Protein AF-A0A158DQ26-F1 (afdb_monomer)

Sequence (83 aa):
MIRYELVEIPKALLLEAANCELKVCTDSTQNPQPGYGYVKDAIGQLKYALYFDGGTERKLQIKHLRKDLCKVHATWAFSLPTA

pLDDT: mean 93.06, std 6.2, range [67.81, 98.38]

Radius of gyration: 16.83 Å; Cα contacts (8 Å, |Δi|>4): 139; chains: 1; bounding box: 50×34×39 Å

Structure (mmCIF, N/CA/C/O backbone):
data_AF-A0A158DQ26-F1
#
_entry.id   AF-A0A158DQ26-F1
#
loop_
_atom_site.group_PDB
_atom_site.id
_atom_site.type_symbol
_atom_site.label_atom_id
_atom_site.label_alt_id
_atom_site.label_comp_id
_atom_site.label_asym_id
_atom_site.label_entity_id
_atom_site.label_seq_id
_atom_site.pdbx_PDB_ins_code
_atom_site.Cartn_x
_atom_site.Cartn_y
_atom_site.Cartn_z
_atom_site.occupancy
_atom_site.B_iso_or_equiv
_atom_site.auth_seq_id
_atom_site.auth_comp_id
_atom_site.auth_asym_id
_atom_site.auth_atom_id
_atom_site.pdbx_PDB_model_num
ATOM 1 N N . MET A 1 1 ? 24.292 -5.916 -8.553 1.00 84.38 1 MET A N 1
ATOM 2 C CA . MET A 1 1 ? 23.232 -5.633 -9.543 1.00 84.38 1 MET A CA 1
ATOM 3 C C . MET A 1 1 ? 22.065 -5.011 -8.796 1.00 84.38 1 MET A C 1
ATOM 5 O O . MET A 1 1 ? 21.584 -5.629 -7.856 1.00 84.38 1 MET A O 1
ATOM 9 N N . ILE A 1 2 ? 21.668 -3.790 -9.146 1.00 93.50 2 ILE A N 1
ATOM 10 C CA . ILE A 1 2 ? 20.524 -3.100 -8.535 1.00 93.50 2 ILE A CA 1
ATOM 11 C C . ILE A 1 2 ? 19.294 -3.377 -9.396 1.00 93.50 2 ILE A C 1
ATOM 13 O O . ILE A 1 2 ? 19.362 -3.221 -10.615 1.00 93.50 2 ILE A O 1
ATOM 17 N N . ARG A 1 3 ? 18.189 -3.805 -8.779 1.00 95.56 3 ARG A N 1
ATOM 18 C CA . ARG A 1 3 ? 16.956 -4.175 -9.480 1.00 95.56 3 ARG A CA 1
ATOM 19 C C . ARG A 1 3 ? 15.828 -3.224 -9.094 1.00 95.56 3 ARG A C 1
ATOM 21 O O . ARG A 1 3 ? 15.601 -2.997 -7.910 1.00 95.56 3 ARG A O 1
ATOM 28 N N . TYR A 1 4 ? 15.131 -2.700 -10.093 1.00 97.00 4 TYR A N 1
ATOM 29 C CA . TYR A 1 4 ? 13.980 -1.815 -9.921 1.00 97.00 4 TYR A CA 1
ATOM 30 C C . TYR A 1 4 ? 12.756 -2.409 -10.608 1.00 97.00 4 TYR A C 1
ATOM 32 O O . TYR A 1 4 ? 12.881 -3.136 -11.595 1.00 97.00 4 TYR A O 1
ATOM 40 N N . GLU A 1 5 ? 11.576 -2.069 -10.103 1.00 97.81 5 GLU A N 1
ATOM 41 C CA . GLU A 1 5 ? 10.288 -2.50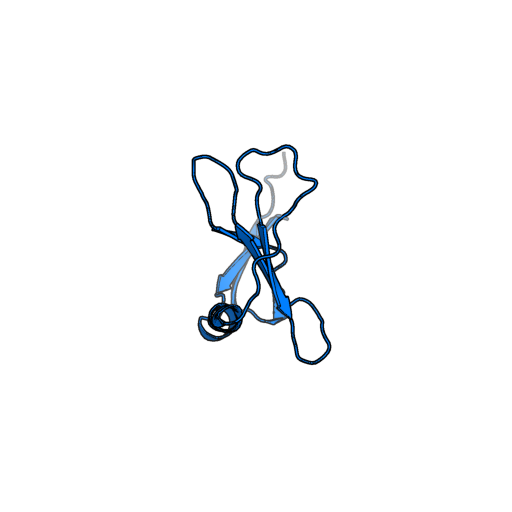3 -10.637 1.00 97.81 5 GLU A CA 1
ATOM 42 C C . GLU A 1 5 ? 9.348 -1.299 -10.730 1.00 97.81 5 GLU A C 1
ATOM 44 O O . GLU A 1 5 ? 9.297 -0.475 -9.817 1.00 97.81 5 GLU A O 1
ATOM 49 N N . LEU A 1 6 ? 8.585 -1.210 -11.819 1.00 98.06 6 LEU A N 1
ATOM 50 C CA . LEU A 1 6 ? 7.456 -0.291 -11.928 1.00 98.06 6 LEU A CA 1
ATOM 51 C C . LEU A 1 6 ? 6.215 -1.059 -11.510 1.00 98.06 6 LEU A C 1
ATOM 53 O O . LEU A 1 6 ? 5.753 -1.942 -12.235 1.00 98.06 6 LEU A O 1
ATOM 57 N N . VAL A 1 7 ? 5.715 -0.733 -10.325 1.00 97.75 7 VAL A N 1
ATOM 58 C CA . VAL A 1 7 ? 4.604 -1.439 -9.691 1.00 97.75 7 VAL A CA 1
ATOM 59 C C . VAL A 1 7 ? 3.380 -0.534 -9.661 1.00 97.75 7 VAL A C 1
ATOM 61 O O . VAL A 1 7 ? 3.436 0.586 -9.160 1.00 97.75 7 VAL A O 1
ATOM 64 N N . GLU A 1 8 ? 2.266 -1.038 -10.177 1.00 98.06 8 GLU A N 1
ATOM 65 C CA . GLU A 1 8 ? 0.943 -0.443 -10.031 1.00 98.06 8 GLU A CA 1
ATOM 66 C C . GLU A 1 8 ? 0.195 -1.114 -8.881 1.00 98.06 8 GLU A C 1
ATOM 68 O O . GLU A 1 8 ? 0.104 -2.343 -8.810 1.0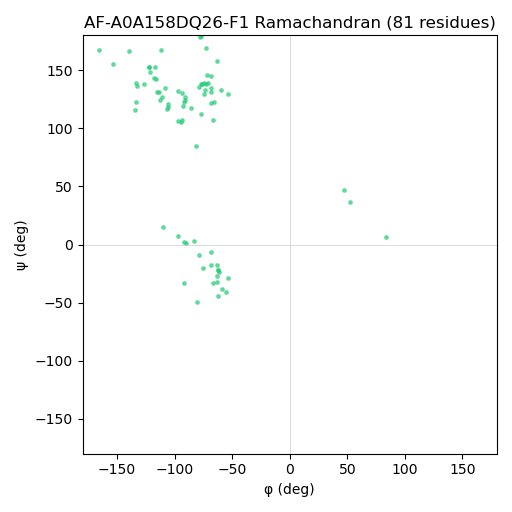0 98.06 8 GLU A O 1
ATOM 73 N N . ILE A 1 9 ? -0.393 -0.290 -8.015 1.00 98.06 9 ILE A N 1
ATOM 74 C CA . ILE A 1 9 ? -1.321 -0.732 -6.976 1.00 98.06 9 ILE A CA 1
ATOM 75 C C . ILE A 1 9 ? -2.743 -0.633 -7.546 1.00 98.06 9 ILE A C 1
ATOM 77 O O . ILE A 1 9 ? -3.172 0.477 -7.879 1.00 98.06 9 ILE A O 1
ATOM 81 N N . PRO A 1 10 ? -3.504 -1.738 -7.647 1.00 98.12 10 PRO A N 1
ATOM 82 C CA . PRO A 1 10 ? -4.866 -1.682 -8.156 1.00 98.12 10 PRO A CA 1
ATOM 83 C C . PRO A 1 10 ? -5.748 -0.759 -7.308 1.00 98.12 10 PRO A C 1
ATOM 85 O O . PRO A 1 10 ? -5.809 -0.889 -6.085 1.00 98.12 10 PRO A O 1
ATOM 88 N N . LYS A 1 11 ? -6.513 0.132 -7.950 1.00 97.75 11 LYS A N 1
ATOM 89 C CA . LYS A 1 11 ? -7.471 1.006 -7.245 1.00 97.75 11 LYS A CA 1
ATOM 90 C C . LYS A 1 11 ? -8.457 0.202 -6.396 1.00 97.75 11 LYS A C 1
ATOM 92 O O . LYS A 1 11 ? -8.753 0.595 -5.274 1.00 97.75 11 LYS A O 1
ATOM 97 N N . ALA A 1 12 ? -8.948 -0.920 -6.924 1.00 97.56 12 ALA A N 1
ATOM 98 C CA . ALA A 1 12 ? -9.878 -1.794 -6.213 1.00 97.56 12 ALA A CA 1
ATOM 99 C C . ALA A 1 12 ? -9.287 -2.317 -4.894 1.00 97.56 12 ALA A C 1
ATOM 101 O O . ALA A 1 12 ? -9.997 -2.335 -3.897 1.00 97.56 12 ALA A O 1
ATOM 102 N N . LEU A 1 13 ? -7.987 -2.643 -4.874 1.00 97.31 13 LEU A N 1
ATOM 103 C CA . LEU A 1 13 ? -7.285 -3.056 -3.659 1.00 97.31 13 LEU A CA 1
ATOM 104 C C . LEU A 1 13 ? -7.278 -1.930 -2.619 1.00 97.31 13 LEU A C 1
ATOM 106 O O . LEU A 1 13 ? -7.566 -2.179 -1.457 1.00 97.31 13 LEU A O 1
ATOM 110 N N . LEU A 1 14 ? -6.999 -0.690 -3.034 1.00 97.06 14 LEU A N 1
ATOM 111 C CA . LEU A 1 14 ? -6.987 0.464 -2.125 1.00 97.06 14 LEU A CA 1
ATOM 112 C C . LEU A 1 14 ? -8.374 0.812 -1.570 1.00 97.06 14 LEU A C 1
ATOM 114 O O . LEU A 1 14 ? -8.486 1.267 -0.432 1.00 97.06 14 LEU A O 1
ATOM 118 N N . LEU A 1 15 ? -9.428 0.597 -2.360 1.00 97.38 15 LEU A N 1
ATOM 119 C CA . LEU A 1 15 ? -10.808 0.842 -1.940 1.00 97.38 15 LEU A CA 1
ATOM 120 C C . LEU A 1 15 ? -11.286 -0.127 -0.852 1.00 97.38 15 LEU A C 1
ATOM 122 O O . LEU A 1 15 ? -12.238 0.195 -0.146 1.00 97.38 15 LEU A O 1
ATOM 126 N N . GLU A 1 16 ? -10.618 -1.264 -0.648 1.00 96.44 16 GLU A N 1
ATOM 127 C CA . GLU A 1 16 ? -10.935 -2.171 0.461 1.00 96.44 16 GLU A CA 1
ATOM 128 C C . GLU A 1 16 ? -10.720 -1.522 1.841 1.00 96.44 16 GLU A C 1
ATOM 130 O O . GLU A 1 16 ? -11.345 -1.926 2.821 1.00 96.44 16 GLU A O 1
ATOM 135 N N . ALA A 1 17 ? -9.899 -0.467 1.926 1.00 95.94 17 ALA A N 1
ATOM 136 C CA . ALA A 1 17 ? -9.741 0.318 3.149 1.00 95.94 17 ALA A CA 1
ATOM 137 C C . ALA A 1 17 ? -10.984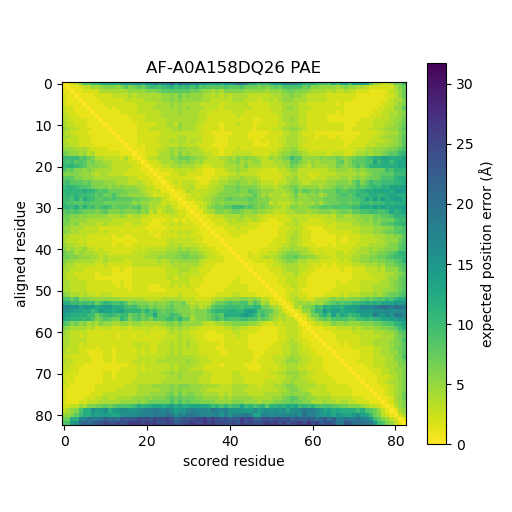 1.137 3.538 1.00 95.94 17 ALA A C 1
ATOM 139 O O . ALA A 1 17 ? -10.984 1.720 4.618 1.00 95.94 17 ALA A O 1
ATOM 140 N N . ALA A 1 18 ? -12.040 1.192 2.715 1.00 94.25 18 ALA A N 1
ATOM 141 C CA . ALA A 1 18 ? -13.238 1.989 3.001 1.00 94.25 18 ALA A CA 1
ATOM 142 C C . ALA A 1 18 ? -13.867 1.688 4.376 1.00 94.25 18 ALA A C 1
ATOM 144 O O . ALA A 1 18 ? -14.449 2.579 4.984 1.00 94.25 18 ALA A O 1
ATOM 145 N N . ASN A 1 19 ? -13.704 0.457 4.873 1.00 85.81 19 ASN A N 1
ATOM 146 C CA . ASN A 1 19 ? -14.2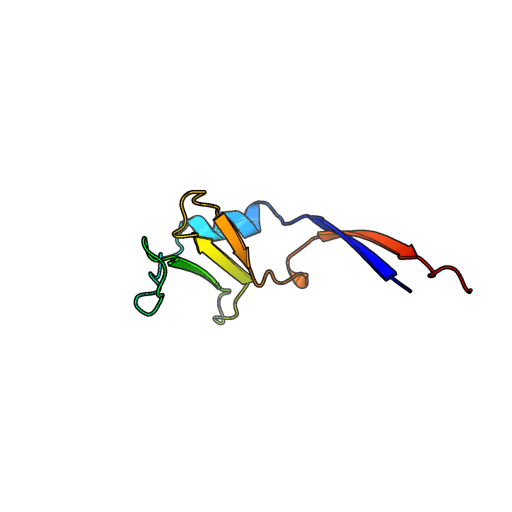27 0.015 6.167 1.00 85.81 19 ASN A CA 1
ATOM 147 C C . ASN A 1 19 ? -13.125 -0.229 7.214 1.00 85.81 19 ASN A C 1
ATOM 149 O O . ASN A 1 19 ? -13.366 -0.921 8.201 1.00 85.81 19 ASN A O 1
ATOM 153 N N . CYS A 1 20 ? -11.894 0.254 7.001 1.00 89.31 20 CYS A N 1
ATOM 154 C CA . CYS A 1 20 ? -10.820 0.008 7.959 1.00 89.31 20 CYS A CA 1
ATOM 155 C C . CYS A 1 20 ? -11.011 0.852 9.228 1.00 89.31 20 CYS A C 1
ATOM 157 O O . CYS A 1 20 ? -11.242 2.059 9.163 1.00 89.31 20 CYS A O 1
ATOM 159 N N . GLU A 1 21 ? -10.868 0.222 10.390 1.00 89.81 21 GLU A N 1
ATOM 160 C CA . GLU A 1 21 ? -10.900 0.921 11.673 1.00 89.81 21 GLU A CA 1
ATOM 161 C C . GLU A 1 21 ? -9.562 1.610 11.954 1.00 89.81 21 GLU A C 1
ATOM 163 O O . GLU A 1 21 ? -8.497 1.006 11.794 1.00 89.81 21 GLU A O 1
ATOM 168 N N . LEU A 1 22 ? -9.619 2.857 12.428 1.00 92.06 22 LEU A N 1
ATOM 169 C CA . LEU A 1 22 ? -8.448 3.572 12.920 1.00 92.06 22 LEU A CA 1
ATOM 170 C C . LEU A 1 22 ? -8.080 3.068 14.320 1.00 92.06 22 LEU A C 1
ATOM 172 O O . LEU A 1 22 ? -8.778 3.332 15.296 1.00 92.06 22 LEU A O 1
ATOM 176 N N . LYS A 1 23 ? -6.936 2.398 14.427 1.00 94.81 23 LYS A N 1
ATOM 177 C CA . LYS A 1 23 ? -6.315 2.022 15.697 1.00 94.81 23 LYS A CA 1
ATOM 178 C C . LYS A 1 23 ? -5.251 3.040 16.064 1.00 94.81 23 LYS A C 1
ATOM 180 O O . LYS A 1 23 ? -4.186 3.071 15.450 1.00 94.81 23 LYS A O 1
ATOM 185 N N . VAL A 1 24 ? -5.545 3.878 17.050 1.00 92.75 24 VAL A N 1
ATOM 186 C CA . VAL A 1 24 ? -4.588 4.858 17.576 1.00 92.75 24 VAL A CA 1
ATOM 187 C C . VAL A 1 24 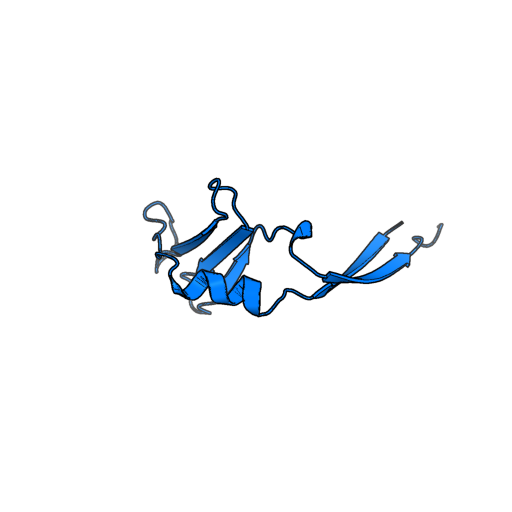? -3.467 4.128 18.315 1.00 92.75 24 VAL A C 1
ATOM 189 O O . VAL A 1 24 ? -3.721 3.218 19.103 1.00 92.75 24 VAL A O 1
ATOM 192 N N . CYS A 1 25 ? -2.221 4.521 18.066 1.00 91.88 25 CYS A N 1
ATOM 193 C CA . CYS A 1 25 ? -1.067 4.014 18.798 1.00 91.88 25 CYS A CA 1
ATOM 194 C C . CYS A 1 25 ? -0.933 4.755 20.128 1.00 91.88 25 CYS A C 1
ATOM 196 O O . CYS A 1 25 ? -0.175 5.721 20.226 1.00 91.88 25 CYS A O 1
ATOM 198 N N . THR A 1 26 ? -1.653 4.293 21.147 1.00 90.38 26 THR A N 1
ATOM 199 C CA . THR A 1 26 ? -1.669 4.916 22.482 1.00 90.38 26 THR A CA 1
ATOM 200 C C . THR A 1 26 ? -0.308 4.936 23.168 1.00 90.38 26 THR A C 1
ATOM 202 O O . THR A 1 26 ? -0.061 5.802 24.000 1.00 90.38 26 THR A O 1
ATOM 205 N N . ASP A 1 27 ? 0.582 4.025 22.782 1.00 90.62 27 ASP A N 1
ATOM 206 C CA . ASP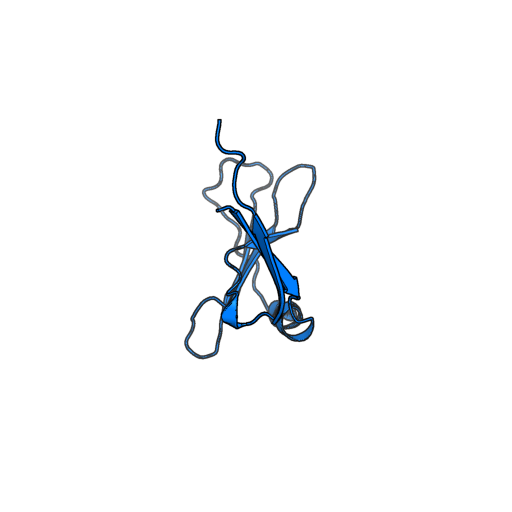 A 1 27 ? 1.927 3.902 23.351 1.00 90.62 27 ASP A CA 1
ATOM 207 C C . ASP A 1 27 ? 2.967 4.747 22.591 1.00 90.62 27 ASP A C 1
ATOM 209 O O . ASP A 1 27 ? 4.157 4.718 22.904 1.00 90.62 27 ASP A O 1
ATOM 213 N N . SER A 1 28 ? 2.544 5.494 21.563 1.00 87.19 28 SER A N 1
ATOM 214 C CA . SER A 1 28 ? 3.435 6.392 20.833 1.00 87.19 28 SER A CA 1
ATOM 215 C C . SER A 1 28 ? 3.774 7.625 21.665 1.00 87.19 28 SER A C 1
ATOM 217 O O . SER A 1 28 ? 2.903 8.250 22.270 1.00 87.19 28 SER A O 1
ATOM 219 N N . THR A 1 29 ? 5.045 8.021 21.620 1.00 88.94 29 THR A N 1
ATOM 220 C CA . THR A 1 29 ? 5.542 9.270 22.210 1.00 88.94 29 THR A CA 1
ATOM 221 C C . THR A 1 29 ? 5.243 10.501 21.347 1.00 88.94 29 THR A C 1
ATOM 223 O O . THR A 1 29 ? 5.468 11.627 21.790 1.00 88.94 29 THR A O 1
ATOM 226 N N . GLN A 1 30 ? 4.751 10.313 20.117 1.00 85.44 30 GLN A N 1
ATOM 227 C CA . GLN A 1 30 ? 4.350 11.410 19.236 1.00 85.44 30 GLN A CA 1
ATOM 228 C C . GLN A 1 30 ? 3.060 12.079 19.728 1.00 85.44 30 GLN A C 1
ATOM 230 O O . GLN A 1 30 ? 2.153 11.417 20.232 1.00 85.44 30 GLN A O 1
ATOM 235 N N . ASN A 1 31 ? 2.966 13.396 19.524 1.00 84.25 31 ASN A N 1
ATOM 236 C CA . ASN A 1 31 ? 1.776 14.184 19.825 1.00 84.25 31 ASN A CA 1
ATOM 237 C C . ASN A 1 31 ? 1.453 15.147 18.660 1.00 84.25 31 ASN A C 1
ATOM 239 O O . ASN A 1 31 ? 2.248 16.060 18.416 1.00 84.25 31 ASN A O 1
ATOM 243 N N . PRO A 1 32 ? 0.306 14.997 17.971 1.00 87.00 32 PRO A N 1
ATOM 244 C CA . PRO A 1 32 ? -0.711 13.962 18.175 1.00 87.00 32 PRO A CA 1
ATOM 245 C C . PRO A 1 32 ? -0.216 12.531 17.907 1.00 87.00 32 PRO A C 1
ATOM 247 O O . PRO A 1 32 ? 0.785 12.307 17.227 1.00 87.00 32 PRO A O 1
ATOM 250 N N . GLN A 1 33 ? -0.909 11.551 18.489 1.00 92.19 33 GLN A N 1
ATOM 251 C CA . GLN A 1 33 ? -0.570 10.139 18.316 1.00 92.19 33 GLN A CA 1
ATOM 252 C C . GLN A 1 33 ? -0.912 9.676 16.894 1.00 92.19 33 GLN A C 1
ATOM 254 O O . GLN A 1 33 ? -1.972 10.037 16.373 1.00 92.19 33 GLN A O 1
ATOM 259 N N . PRO A 1 34 ? -0.052 8.865 16.254 1.00 93.94 34 PRO A N 1
ATOM 260 C CA . PRO A 1 34 ? -0.362 8.277 14.966 1.00 93.94 34 PRO A CA 1
ATOM 261 C C . PRO A 1 34 ? -1.412 7.174 15.118 1.00 93.94 34 PRO A C 1
ATOM 263 O O . PRO A 1 34 ? -1.698 6.688 16.217 1.00 93.94 34 PRO A O 1
ATOM 266 N N . GLY A 1 35 ? -1.940 6.717 13.989 1.00 94.88 35 GLY A N 1
ATOM 267 C CA . GLY A 1 35 ? -2.832 5.568 13.958 1.00 94.88 35 GLY A CA 1
ATOM 268 C C . GLY A 1 35 ? -2.580 4.646 12.779 1.00 94.88 35 GLY A C 1
ATOM 269 O O . GLY A 1 35 ? -1.895 4.994 11.816 1.00 94.88 35 GLY A O 1
ATOM 270 N N . TYR A 1 36 ? -3.159 3.455 12.860 1.00 96.38 36 TYR A N 1
ATOM 271 C CA . TYR A 1 36 ? -3.111 2.451 11.810 1.00 96.38 36 TYR A CA 1
ATOM 272 C C . TYR A 1 36 ? -4.505 1.974 11.420 1.00 96.38 36 TYR A C 1
ATOM 274 O O . TYR A 1 36 ? -5.328 1.682 12.279 1.00 96.38 36 TYR A O 1
ATOM 282 N N . GLY A 1 37 ? -4.730 1.818 10.120 1.00 96.56 37 GLY A N 1
ATOM 283 C CA . GLY A 1 37 ? -5.815 1.016 9.562 1.00 96.56 37 GLY A CA 1
ATOM 284 C C . GLY A 1 37 ? -5.240 -0.255 8.950 1.00 96.56 37 GLY A C 1
ATOM 285 O O . GLY A 1 37 ? -4.235 -0.199 8.244 1.00 96.56 37 GLY A O 1
ATOM 286 N N . TYR A 1 38 ? -5.848 -1.410 9.210 1.00 96.69 38 TYR A N 1
ATOM 287 C CA . TYR A 1 38 ? -5.363 -2.693 8.693 1.00 96.69 38 TYR A CA 1
ATOM 288 C C . TYR A 1 38 ? -6.351 -3.261 7.684 1.00 96.69 38 TYR A C 1
ATOM 290 O O . TYR A 1 38 ? -7.511 -3.486 8.023 1.00 96.69 38 TYR A O 1
ATOM 298 N N . VAL A 1 39 ? -5.880 -3.547 6.471 1.00 96.81 39 VAL A N 1
ATOM 299 C CA . VAL A 1 39 ? -6.678 -4.202 5.431 1.00 96.81 39 VAL A CA 1
ATOM 300 C C . VAL A 1 39 ? -6.216 -5.643 5.310 1.00 96.81 39 VAL A C 1
ATOM 302 O O . VAL A 1 39 ? -5.045 -5.909 5.031 1.00 96.81 39 VAL A O 1
ATOM 305 N N . LYS A 1 40 ? -7.126 -6.580 5.570 1.00 96.12 40 LYS A N 1
ATOM 306 C CA . LYS A 1 40 ? -6.844 -8.016 5.633 1.00 96.12 40 LYS A CA 1
ATOM 307 C C . LYS A 1 40 ? -7.715 -8.779 4.642 1.00 96.12 40 LYS A C 1
ATOM 309 O O . LYS A 1 40 ? -8.801 -8.328 4.296 1.00 96.12 40 LYS A O 1
ATOM 314 N N . ASP A 1 41 ? -7.231 -9.923 4.179 1.00 95.06 41 ASP A N 1
ATOM 315 C CA . ASP A 1 41 ? -8.048 -10.864 3.415 1.00 95.06 41 ASP A CA 1
ATOM 316 C C . ASP A 1 41 ? -8.986 -11.686 4.318 1.00 95.06 41 ASP A C 1
ATOM 318 O O . ASP A 1 41 ? -9.001 -11.539 5.542 1.00 95.06 41 ASP A O 1
ATOM 322 N N . ALA A 1 42 ? -9.788 -12.556 3.699 1.00 94.56 42 ALA A N 1
ATOM 323 C CA . ALA A 1 42 ? -10.787 -13.371 4.389 1.00 94.56 42 ALA A CA 1
ATOM 324 C C . ALA A 1 42 ? -10.191 -14.345 5.422 1.00 94.56 42 ALA A C 1
ATOM 326 O O . ALA A 1 42 ? -10.893 -14.761 6.340 1.00 94.56 42 ALA A O 1
ATOM 327 N N . ILE A 1 43 ? -8.907 -14.696 5.294 1.00 95.56 43 ILE A N 1
ATOM 328 C CA . ILE A 1 43 ? -8.192 -15.562 6.243 1.00 95.56 43 ILE A CA 1
ATOM 329 C C . ILE A 1 43 ? -7.379 -14.750 7.266 1.00 95.56 43 ILE A C 1
ATOM 331 O O . ILE A 1 43 ? -6.632 -15.313 8.062 1.00 95.56 43 ILE A O 1
ATOM 335 N N . GLY A 1 44 ? -7.528 -13.421 7.265 1.00 94.50 44 GLY A N 1
ATOM 336 C CA . GLY A 1 44 ? -6.910 -12.514 8.223 1.00 94.50 44 GLY A CA 1
ATOM 337 C C . GLY A 1 44 ? -5.467 -12.117 7.901 1.00 94.50 44 GLY A C 1
ATOM 338 O O . GLY A 1 44 ? -4.850 -11.427 8.722 1.00 94.50 44 GLY A O 1
ATOM 339 N N . GLN A 1 45 ? -4.918 -12.493 6.741 1.00 96.38 45 GLN A N 1
ATOM 340 C CA . GLN A 1 45 ? -3.582 -12.053 6.342 1.00 96.38 45 GLN A CA 1
ATOM 341 C C . GLN A 1 45 ? -3.610 -10.594 5.895 1.00 96.38 45 GLN A C 1
ATOM 343 O O . GLN A 1 45 ? -4.516 -10.144 5.194 1.00 96.38 45 GLN A O 1
ATOM 348 N N . LEU A 1 46 ? -2.585 -9.843 6.295 1.00 96.81 46 LEU A N 1
ATOM 349 C CA . LEU A 1 46 ? -2.470 -8.426 5.976 1.00 96.81 46 LEU A CA 1
ATOM 350 C C . LEU A 1 46 ? -2.216 -8.233 4.478 1.00 96.81 46 LEU A C 1
ATOM 352 O O . LEU A 1 46 ? -1.213 -8.719 3.966 1.00 96.81 46 LEU A O 1
ATOM 356 N N . LYS A 1 47 ? -3.091 -7.489 3.797 1.00 97.38 47 LYS A N 1
ATOM 357 C CA . LYS A 1 47 ? -2.883 -7.012 2.423 1.00 97.38 47 LYS A CA 1
ATOM 358 C C . LYS A 1 47 ? -1.993 -5.772 2.411 1.00 97.38 47 LYS A C 1
ATOM 360 O O . LYS A 1 47 ? -1.029 -5.711 1.655 1.00 97.38 47 LYS A O 1
ATOM 365 N N . TYR A 1 48 ? -2.324 -4.798 3.254 1.00 98.00 48 TYR A N 1
ATOM 366 C CA . TYR A 1 48 ? -1.530 -3.604 3.537 1.00 98.00 48 TYR A CA 1
ATOM 367 C C . TYR A 1 48 ? -2.060 -2.915 4.799 1.00 98.00 48 TYR A C 1
ATOM 369 O O . TYR A 1 48 ? -3.153 -3.215 5.288 1.00 98.00 48 TYR A O 1
ATOM 377 N N . ALA A 1 49 ? -1.289 -1.966 5.318 1.00 97.69 49 ALA A N 1
ATOM 378 C CA . ALA A 1 49 ? -1.704 -1.076 6.387 1.00 97.69 49 ALA A CA 1
ATOM 379 C C . ALA A 1 49 ? -1.694 0.380 5.913 1.00 97.69 49 ALA A C 1
ATOM 381 O O . ALA A 1 49 ? -0.815 0.800 5.162 1.00 97.69 49 ALA A O 1
ATOM 382 N N . LEU A 1 50 ? -2.661 1.153 6.385 1.00 96.88 50 LEU A N 1
ATOM 383 C CA . LEU A 1 50 ? -2.655 2.604 6.334 1.00 96.88 50 LEU A CA 1
ATOM 384 C C . LEU A 1 50 ? -2.005 3.115 7.612 1.00 96.88 50 LEU A C 1
ATOM 386 O O . LEU A 1 50 ? -2.452 2.763 8.697 1.00 96.88 50 LEU A O 1
ATOM 390 N N . TYR A 1 51 ? -0.959 3.920 7.493 1.00 95.31 51 TYR A N 1
ATOM 391 C CA . TYR A 1 51 ? -0.359 4.636 8.611 1.00 95.31 51 TYR A CA 1
ATOM 392 C C . TYR A 1 51 ? -0.734 6.109 8.510 1.00 95.31 51 TYR A C 1
ATOM 394 O O . TYR A 1 51 ? -0.372 6.787 7.546 1.00 95.31 51 TYR A O 1
ATOM 402 N N . PHE A 1 52 ? -1.470 6.572 9.509 1.00 93.12 52 PHE A N 1
ATOM 403 C CA . PHE A 1 52 ? -1.901 7.948 9.665 1.00 93.12 52 PHE A CA 1
ATOM 404 C C . PHE A 1 52 ? -0.889 8.643 10.563 1.00 93.12 52 PHE A C 1
ATOM 406 O O . PHE A 1 52 ? -0.840 8.379 11.767 1.00 93.12 52 PHE A O 1
ATOM 413 N N . ASP A 1 53 ? -0.048 9.481 9.968 1.00 90.56 53 ASP A N 1
ATOM 414 C CA . ASP A 1 53 ? 0.978 10.179 10.721 1.00 90.56 53 ASP A CA 1
ATOM 415 C C . ASP A 1 53 ? 0.361 11.215 11.669 1.00 90.56 53 ASP A C 1
ATOM 417 O O . ASP A 1 53 ? -0.470 12.033 11.271 1.00 90.56 53 ASP A O 1
ATOM 421 N N . GLY A 1 54 ? 0.800 11.175 12.926 1.00 82.44 54 GLY A N 1
ATOM 422 C CA . GLY A 1 54 ? 0.414 12.130 13.960 1.00 82.44 54 GLY A CA 1
ATOM 423 C C . GLY A 1 54 ? 1.236 13.424 13.935 1.00 82.44 54 GLY A C 1
ATOM 424 O O . GLY A 1 54 ? 1.063 14.272 14.798 1.00 82.44 54 GLY A O 1
ATOM 425 N N . GLY A 1 55 ? 2.155 13.606 12.985 1.00 80.75 55 GLY A N 1
ATOM 426 C CA . GLY A 1 55 ? 2.961 14.818 12.863 1.00 80.75 55 GLY A CA 1
ATOM 427 C C . GLY A 1 55 ? 2.212 16.007 12.251 1.00 80.75 55 GLY A C 1
ATOM 428 O O . GLY A 1 55 ? 1.048 15.930 11.853 1.00 80.75 55 GLY A O 1
ATOM 429 N N . THR A 1 56 ? 2.910 17.137 12.128 1.00 74.75 56 THR A N 1
ATOM 430 C CA . THR A 1 56 ? 2.384 18.373 11.519 1.00 74.75 56 THR A CA 1
ATOM 431 C C . THR A 1 56 ? 2.030 18.210 10.044 1.00 74.75 56 THR A C 1
ATOM 433 O O . THR A 1 56 ? 1.080 18.830 9.573 1.00 74.75 56 THR A O 1
ATOM 436 N N . GLU A 1 57 ? 2.752 17.354 9.322 1.00 81.19 57 GLU A N 1
ATOM 437 C CA . GLU A 1 57 ? 2.511 17.106 7.899 1.00 81.19 57 GLU A CA 1
ATOM 438 C C . GLU A 1 57 ? 1.278 16.226 7.636 1.00 81.19 57 GLU A C 1
ATOM 440 O O . GLU A 1 57 ? 0.764 16.240 6.519 1.00 81.19 57 GLU A O 1
ATOM 445 N N . ARG A 1 58 ? 0.809 15.461 8.640 1.00 81.19 58 ARG A N 1
ATOM 446 C CA . ARG A 1 58 ? -0.385 14.591 8.580 1.00 81.19 58 ARG A CA 1
ATOM 447 C C . ARG A 1 58 ? -0.442 13.713 7.326 1.00 81.19 58 ARG A C 1
ATOM 449 O O . ARG A 1 58 ? -1.459 13.627 6.635 1.00 81.19 58 ARG A O 1
ATOM 456 N N . LYS A 1 59 ? 0.681 13.069 7.012 1.00 89.31 59 LYS A N 1
ATOM 457 C CA . LYS A 1 59 ? 0.820 12.212 5.831 1.00 89.31 59 LYS A CA 1
ATOM 458 C C . LYS A 1 59 ? 0.123 10.869 6.049 1.00 89.31 59 LYS A C 1
ATOM 460 O O . LYS A 1 59 ? 0.273 10.240 7.095 1.00 89.31 59 LYS A O 1
ATOM 465 N N . LEU A 1 60 ? -0.573 10.395 5.018 1.00 92.50 60 LEU A N 1
ATOM 466 C CA . LEU A 1 60 ? -1.022 9.010 4.921 1.00 92.50 60 LEU A CA 1
ATOM 467 C C . LEU A 1 60 ? 0.045 8.192 4.196 1.00 92.50 60 LEU A C 1
ATOM 469 O O . LEU A 1 60 ? 0.454 8.538 3.088 1.00 92.50 60 LEU A O 1
ATOM 473 N N . GLN A 1 61 ? 0.478 7.094 4.803 1.00 94.69 61 GLN A N 1
ATOM 474 C CA . GLN A 1 61 ? 1.403 6.149 4.187 1.00 94.69 61 GLN A CA 1
ATOM 475 C C . GLN A 1 61 ? 0.727 4.793 4.008 1.00 94.69 61 GLN A C 1
ATOM 477 O O . GLN A 1 61 ? 0.001 4.330 4.885 1.00 94.69 61 GLN A O 1
ATOM 482 N N . ILE A 1 62 ? 1.026 4.119 2.900 1.00 95.94 62 ILE A N 1
ATOM 483 C CA . ILE A 1 62 ? 0.725 2.697 2.732 1.00 95.94 62 ILE A CA 1
ATOM 484 C C . ILE A 1 62 ? 1.958 1.920 3.199 1.00 95.94 62 ILE A C 1
ATOM 486 O O . ILE A 1 62 ? 3.057 2.128 2.687 1.00 95.94 62 ILE A O 1
ATOM 490 N N . LYS A 1 63 ? 1.788 1.030 4.177 1.00 96.25 63 LYS A N 1
ATOM 491 C CA . LYS A 1 63 ? 2.845 0.176 4.732 1.00 96.25 63 LYS A CA 1
ATOM 492 C C . LYS A 1 63 ? 2.538 -1.297 4.494 1.00 96.25 63 LYS A C 1
ATOM 494 O O . LYS A 1 63 ? 1.379 -1.693 4.410 1.00 96.25 63 LYS A O 1
ATOM 499 N N . HIS A 1 64 ? 3.593 -2.108 4.425 1.00 96.50 64 HIS A N 1
ATOM 500 C CA . HIS A 1 64 ? 3.503 -3.571 4.315 1.00 96.50 64 HIS A CA 1
ATOM 501 C C . HIS A 1 64 ? 2.594 -4.057 3.171 1.00 96.50 64 HIS A C 1
ATOM 503 O O . HIS A 1 64 ? 1.875 -5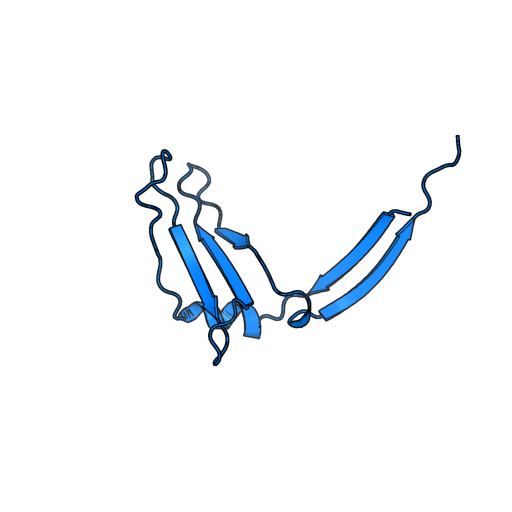.040 3.327 1.00 96.50 64 HIS A O 1
ATOM 509 N N . LEU A 1 65 ? 2.602 -3.352 2.034 1.00 97.38 65 LEU A N 1
ATOM 510 C CA . LEU A 1 65 ? 1.827 -3.745 0.863 1.00 97.38 65 LEU A CA 1
ATOM 511 C C . LEU A 1 65 ? 2.348 -5.066 0.298 1.00 97.38 65 LEU A C 1
ATOM 513 O O . LEU A 1 65 ? 3.510 -5.181 -0.097 1.00 97.38 65 LEU A O 1
ATOM 517 N N . ARG A 1 66 ? 1.456 -6.046 0.215 1.00 97.38 66 ARG A N 1
ATOM 518 C CA . ARG A 1 66 ? 1.686 -7.313 -0.467 1.00 97.38 66 ARG A CA 1
ATOM 519 C C . ARG A 1 66 ? 1.822 -7.095 -1.972 1.00 97.38 66 ARG A C 1
ATOM 521 O O . ARG A 1 66 ? 0.847 -6.817 -2.669 1.00 97.38 66 ARG A O 1
ATOM 528 N N . LYS A 1 67 ? 3.054 -7.214 -2.479 1.00 96.69 67 LYS A N 1
ATOM 529 C CA . LYS A 1 67 ? 3.372 -7.008 -3.902 1.00 96.69 67 LYS A CA 1
ATOM 530 C C . LYS A 1 67 ? 2.682 -8.028 -4.816 1.00 96.69 67 LYS A C 1
ATOM 532 O O . LYS A 1 67 ? 2.400 -7.703 -5.961 1.00 96.69 67 LYS A O 1
ATOM 537 N N . ASP A 1 68 ? 2.369 -9.224 -4.319 1.00 97.44 68 ASP A N 1
ATOM 538 C CA . ASP A 1 68 ? 1.610 -10.250 -5.050 1.00 97.44 68 ASP A CA 1
ATOM 539 C C . ASP A 1 68 ? 0.173 -9.817 -5.391 1.00 97.44 68 ASP A C 1
ATOM 541 O O . ASP A 1 68 ? -0.435 -10.377 -6.296 1.00 97.44 68 ASP A O 1
ATOM 545 N N . LEU A 1 69 ? -0.348 -8.781 -4.723 1.00 97.81 69 LEU A N 1
ATOM 546 C CA . LEU A 1 69 ? -1.641 -8.156 -5.028 1.00 97.81 69 LEU A CA 1
ATOM 547 C C . LEU A 1 69 ? -1.519 -6.971 -6.004 1.00 97.81 69 LEU A C 1
ATOM 549 O O . LEU A 1 69 ? -2.505 -6.291 -6.281 1.00 97.81 69 LEU A O 1
ATOM 553 N N . CYS A 1 70 ? -0.309 -6.689 -6.488 1.00 98.19 70 CYS A N 1
ATOM 554 C CA . CYS A 1 70 ? 0.005 -5.571 -7.370 1.00 98.19 70 CYS A CA 1
ATOM 555 C C . CYS A 1 70 ? 0.394 -6.055 -8.770 1.00 98.19 70 CYS A C 1
ATOM 557 O O . CYS A 1 70 ? 0.688 -7.231 -8.989 1.00 98.19 70 CYS A O 1
ATOM 559 N N . LYS A 1 71 ? 0.441 -5.128 -9.730 1.00 98.19 71 LYS A N 1
ATOM 560 C CA . LYS A 1 71 ? 0.875 -5.416 -11.099 1.00 98.19 71 LYS A CA 1
ATOM 561 C C . LYS A 1 71 ? 2.268 -4.848 -11.347 1.00 98.19 71 LYS A C 1
ATOM 563 O O . LYS A 1 71 ? 2.475 -3.643 -11.249 1.00 98.19 71 LYS A O 1
ATOM 568 N N . VAL A 1 72 ? 3.220 -5.711 -11.696 1.00 98.06 72 VAL A N 1
ATOM 569 C CA . VAL A 1 72 ? 4.545 -5.284 -12.170 1.00 98.06 72 VAL A CA 1
ATOM 570 C C . VAL A 1 72 ? 4.455 -5.042 -13.672 1.00 98.06 72 VAL A C 1
ATOM 572 O O . VAL A 1 72 ? 4.169 -5.964 -14.432 1.00 98.06 72 VAL A O 1
ATOM 575 N N . HIS A 1 73 ? 4.690 -3.806 -14.099 1.00 98.38 73 HIS A N 1
ATOM 576 C CA . HIS A 1 73 ? 4.651 -3.425 -15.514 1.00 98.38 73 HIS A CA 1
ATOM 577 C C . HIS A 1 73 ? 6.014 -3.528 -16.188 1.00 98.38 73 HIS A C 1
ATOM 579 O O . HIS A 1 73 ? 6.093 -3.835 -17.373 1.00 98.38 73 HIS A O 1
ATOM 585 N N . ALA A 1 74 ? 7.088 -3.269 -15.445 1.00 97.94 74 ALA A N 1
ATOM 586 C CA . ALA A 1 74 ? 8.443 -3.306 -15.974 1.00 97.94 74 ALA A CA 1
ATOM 587 C C . ALA A 1 74 ? 9.463 -3.619 -14.879 1.00 97.94 74 ALA A C 1
ATOM 589 O O . ALA A 1 74 ? 9.233 -3.357 -13.696 1.00 97.94 74 ALA A O 1
ATOM 590 N N . THR A 1 75 ? 10.604 -4.163 -15.299 1.00 98.06 75 THR A N 1
ATOM 591 C CA . THR A 1 75 ? 11.743 -4.476 -14.434 1.00 98.06 75 THR A CA 1
ATOM 592 C C . THR A 1 75 ? 13.028 -3.973 -15.075 1.00 98.06 75 THR A C 1
ATOM 594 O O . THR A 1 7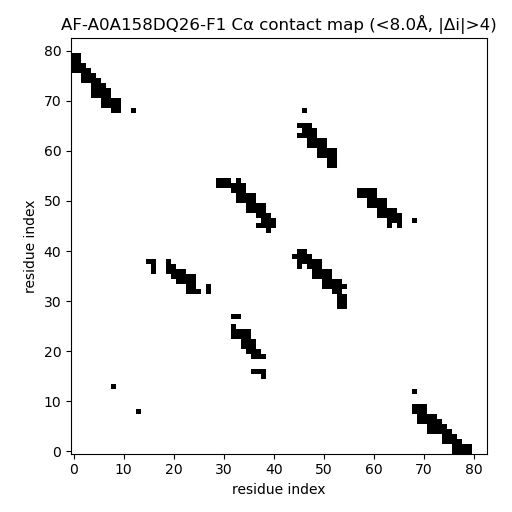5 ? 13.250 -4.217 -16.260 1.00 98.06 75 THR A O 1
ATOM 597 N N . TRP A 1 76 ? 13.904 -3.359 -14.287 1.00 97.88 76 TRP A N 1
ATOM 598 C CA . TRP A 1 76 ? 15.239 -2.943 -14.715 1.00 97.88 76 TRP A CA 1
ATOM 599 C C . TRP A 1 76 ? 16.297 -3.595 -13.838 1.00 97.88 76 TRP A C 1
ATOM 601 O O . TRP A 1 76 ? 16.074 -3.819 -12.647 1.00 97.88 76 TRP A O 1
ATOM 611 N N . ALA A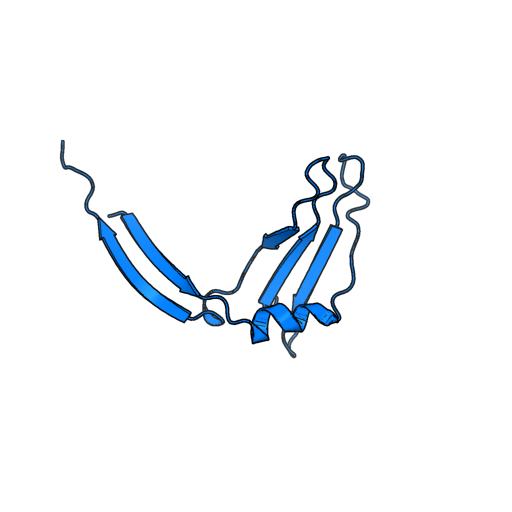 1 77 ? 17.459 -3.869 -14.421 1.00 96.88 77 ALA A N 1
ATOM 612 C CA . ALA A 1 77 ? 18.623 -4.368 -13.710 1.00 96.88 77 ALA A CA 1
ATOM 613 C C . ALA A 1 77 ? 19.860 -3.582 -14.152 1.00 96.88 77 ALA A C 1
ATOM 615 O O . ALA A 1 77 ? 20.188 -3.556 -15.335 1.00 96.88 77 ALA A O 1
ATOM 616 N N . PHE A 1 78 ? 20.541 -2.956 -13.196 1.00 94.94 78 PHE A N 1
ATOM 617 C CA . PHE A 1 78 ? 21.744 -2.165 -13.431 1.00 94.94 78 PHE A CA 1
ATOM 618 C C . PHE A 1 78 ? 22.951 -2.838 -12.779 1.00 94.94 78 PHE A C 1
ATOM 620 O O . PHE A 1 78 ? 22.920 -3.219 -11.601 1.00 94.94 78 PHE A O 1
ATOM 627 N N . SER A 1 79 ? 24.030 -2.984 -13.539 1.00 93.94 79 SER A N 1
ATOM 628 C CA . SER A 1 79 ? 25.338 -3.325 -12.984 1.00 93.94 79 SER A CA 1
ATOM 629 C C . SER A 1 79 ? 25.940 -2.078 -12.347 1.00 93.94 79 SER A C 1
ATOM 631 O O . SER A 1 79 ? 25.835 -0.988 -12.905 1.00 93.94 79 SER A O 1
ATOM 633 N N . LEU A 1 80 ? 26.552 -2.227 -11.172 1.00 85.62 80 LEU A N 1
ATOM 634 C CA . LEU A 1 80 ? 27.381 -1.151 -10.634 1.00 85.62 80 LEU A CA 1
ATOM 635 C C . LEU A 1 80 ? 28.627 -1.021 -11.523 1.00 85.62 80 LEU A C 1
ATOM 637 O O . LEU A 1 80 ? 29.103 -2.056 -12.007 1.00 85.62 80 LEU A O 1
ATOM 641 N N . PRO A 1 81 ? 29.154 0.197 -11.744 1.00 80.88 81 PRO A N 1
ATOM 642 C CA . PRO A 1 81 ? 30.440 0.353 -12.404 1.00 80.88 81 PRO A CA 1
ATOM 643 C C . PRO A 1 81 ? 31.471 -0.494 -11.659 1.00 80.88 81 PRO A C 1
ATOM 645 O O . PRO A 1 81 ? 31.543 -0.450 -10.429 1.00 80.88 81 PRO A O 1
ATOM 648 N N . THR A 1 82 ? 32.215 -1.314 -12.393 1.00 77.12 82 THR A N 1
ATOM 649 C CA . THR A 1 82 ? 33.397 -1.964 -11.824 1.00 77.12 82 THR A CA 1
ATOM 650 C C . THR A 1 82 ? 34.470 -0.885 -11.721 1.00 77.12 82 THR A C 1
ATOM 652 O O . THR A 1 82 ? 34.631 -0.125 -12.677 1.00 77.12 82 THR A O 1
ATOM 655 N N . ALA A 1 83 ? 35.083 -0.753 -10.542 1.00 67.81 83 ALA A N 1
ATOM 656 C CA . ALA A 1 83 ? 36.153 0.213 -10.296 1.00 67.81 83 ALA A CA 1
ATOM 657 C C . ALA A 1 83 ? 37.360 -0.038 -11.208 1.00 67.81 83 ALA A C 1
ATOM 659 O O . ALA A 1 83 ? 37.606 -1.226 -11.527 1.00 67.81 83 ALA A O 1
#

Mean predicted aligned error: 4.64 Å

Nearest PDB structures (foldseek):
  2beb-assembly1_A  TM=3.935E-01  e=8.384E-01  Psophocarpus tetragonolobus
  8qja-assembly2_B  TM=6.690E-01  e=4.251E+00  Advenella mimigardefordensis DPN7
  6kk9-assembly2_B  TM=4.442E-01  e=2.964E+00  Borreliella burgdorferi
  2vsz-assembly1_A-2  TM=3.746E-01  e=4.251E+00  Homo sapiens

Solvent-accessible surface area (backbone atoms only — not comparable to full-atom values): 5077 Å² total; per-residue (Å²): 113,53,75,50,71,46,70,46,76,49,67,71,68,62,56,62,47,78,78,43,60,79,45,67,41,84,87,50,91,52,81,51,53,29,31,36,26,66,34,55,49,98,87,65,51,72,44,30,29,42,38,41,43,26,57,95,80,56,49,79,42,84,39,76,65,46,64,90,75,37,47,76,79,45,76,49,78,43,74,69,84,79,130

InterPro domains:
  IPR049519 Type II restriction enzyme SmaI [PF17411] (3-78)

Organism: NCBI:txid1777143

Foldseek 3Di:
DDKDWDKAQDPVQVCLLVPWDWAFPPVDPDVVTKTKTFRADPVRHTQWMWIQDNDPVRDTDIGPHDSVNIDTPDMDDDDDDDD

Secondary structure (DSSP, 8-state):
-EEEEEEEPPHHHHHGGGG---EE-TT--SSSPPEEEEEE-TTS-EEEEEEE--STT--EEEES--GGGSEEEEEEEEPPPP-